Protein AF-A0A288W2K5-F1 (afdb_monomer)

Solvent-accessible surface area (backbone atoms only — not comparable to full-atom values): 3113 Å² total; per-residue (Å²): 132,83,52,72,72,50,51,54,48,15,49,61,72,24,53,43,76,44,97,86,71,52,74,46,70,47,72,69,47,30,53,54,42,45,51,59,60,75,72,45,93,60,74,78,72,78,82,76,131

Secondary structure (DSSP, 8-state):
---HHHHHHHHHHT-EEPTTS-EE--HHHHHHHHHHHHT-SS-------

Radius of gyration: 13.42 Å; Cα contacts (8 Å, |Δi|>4): 34; chains: 1; bounding box: 30×36×28 Å

pLDDT: mean 83.91, std 18.89, range [45.94, 98.25]

Mean predicted aligned error: 8.04 Å

Foldseek 3Di:
DDDPVQLVVLQVQQWDQDPVRDTDGDPVSSVVSSVVVVPPPPDPPPPDD

Nearest PDB structures (foldseek):
  7tdz-assembly1_l  TM=6.508E-01  e=3.085E+00  Xenopus laevis
  5i44-assembly4_I-2  TM=4.836E-01  e=2.335E+00  Bacillus subtilis subsp. subtilis str. 168
  5xga-assembly1_A  TM=3.369E-01  e=1.538E+00  Escherichia coli K-12
  7fsf-assembly1_A  TM=4.985E-01  e=4.368E+00  Thermotoga maritima MSB8
  7r5j-assembly1_C0  TM=5.912E-01  e=8.169E+00  Homo sapiens

Structure (mmCIF, N/CA/C/O backbone):
data_AF-A0A288W2K5-F1
#
_entry.id   AF-A0A288W2K5-F1
#
loop_
_atom_site.group_PDB
_atom_site.id
_atom_site.type_symbol
_atom_site.label_atom_id
_atom_site.label_alt_id
_atom_site.label_comp_id
_atom_site.label_asym_id
_atom_site.label_entity_id
_atom_site.label_seq_id
_atom_site.pdbx_PDB_ins_code
_atom_site.Cartn_x
_atom_site.Cartn_y
_atom_site.Cartn_z
_atom_site.occupancy
_atom_site.B_iso_or_equiv
_atom_site.auth_seq_id
_atom_site.auth_comp_id
_atom_site.auth_asym_id
_atom_site.auth_atom_id
_atom_site.pdbx_PDB_model_num
ATOM 1 N N . MET A 1 1 ? 9.318 2.995 -14.519 1.00 77.44 1 MET A N 1
ATOM 2 C CA . MET A 1 1 ? 7.875 3.301 -14.413 1.00 77.44 1 MET A CA 1
ATOM 3 C C . MET A 1 1 ? 7.159 2.016 -14.035 1.00 77.44 1 MET A C 1
ATOM 5 O O . MET A 1 1 ? 7.410 1.030 -14.724 1.00 77.44 1 MET A O 1
ATOM 9 N N . PRO A 1 2 ? 6.327 2.015 -12.981 1.00 83.88 2 PRO A N 1
ATOM 10 C CA . PRO A 1 2 ? 5.595 0.827 -12.553 1.00 83.88 2 PRO A CA 1
ATOM 11 C C . PRO A 1 2 ? 4.594 0.367 -13.618 1.00 83.88 2 PRO A C 1
ATOM 13 O O . PRO A 1 2 ? 4.007 1.184 -14.334 1.00 83.88 2 PRO A O 1
ATOM 16 N N . ARG A 1 3 ? 4.387 -0.941 -13.722 1.00 91.38 3 ARG A N 1
ATOM 17 C CA . ARG A 1 3 ? 3.330 -1.556 -14.532 1.00 91.38 3 ARG A CA 1
ATOM 18 C C . ARG A 1 3 ? 1.974 -1.399 -13.836 1.00 91.38 3 ARG A C 1
ATOM 20 O O . ARG A 1 3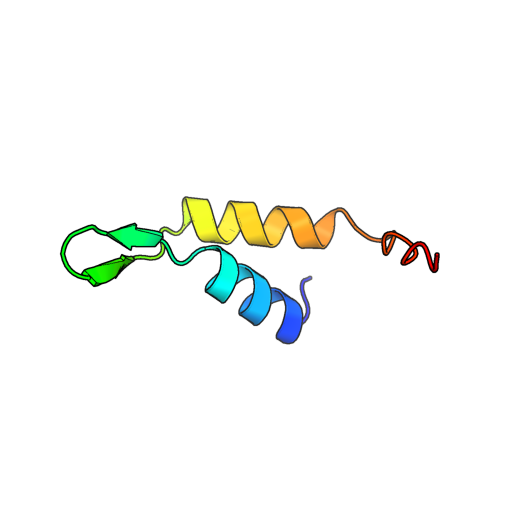 ? 1.901 -1.250 -12.624 1.00 91.38 3 ARG A O 1
ATOM 27 N N . HIS A 1 4 ? 0.876 -1.501 -14.587 1.00 93.06 4 HIS A N 1
ATOM 28 C CA . HIS A 1 4 ? -0.477 -1.376 -14.020 1.00 93.06 4 HIS A CA 1
ATOM 29 C C . HIS A 1 4 ? -0.739 -2.363 -12.870 1.00 93.06 4 HIS A C 1
ATOM 31 O O . HIS A 1 4 ? -1.247 -1.961 -11.830 1.00 93.06 4 HIS A O 1
ATOM 37 N N . TYR A 1 5 ? -0.306 -3.624 -12.997 1.00 93.25 5 TYR A N 1
ATOM 38 C CA . TYR A 1 5 ? -0.484 -4.614 -11.925 1.00 93.25 5 TYR A CA 1
ATOM 39 C C . TYR A 1 5 ? 0.321 -4.277 -10.654 1.00 93.25 5 TYR A C 1
ATOM 41 O O . TYR A 1 5 ? -0.058 -4.671 -9.552 1.00 93.25 5 TYR A O 1
ATOM 49 N N . GLU A 1 6 ? 1.421 -3.533 -10.792 1.00 92.38 6 GLU A N 1
ATOM 50 C CA . GLU A 1 6 ? 2.255 -3.066 -9.680 1.00 92.38 6 GLU A CA 1
ATOM 51 C C . GLU A 1 6 ? 1.573 -1.909 -8.955 1.00 92.38 6 GLU A C 1
ATOM 53 O O . GLU A 1 6 ? 1.516 -1.890 -7.728 1.00 92.38 6 GLU A O 1
ATOM 58 N N . ILE A 1 7 ? 0.972 -0.993 -9.717 1.00 93.88 7 ILE A N 1
ATOM 59 C CA . ILE A 1 7 ? 0.152 0.102 -9.189 1.00 93.88 7 ILE A CA 1
ATOM 60 C C . ILE A 1 7 ? -1.037 -0.460 -8.399 1.00 93.88 7 ILE A C 1
ATOM 62 O O . ILE A 1 7 ? -1.251 -0.061 -7.253 1.00 93.88 7 ILE A O 1
ATOM 66 N N . ASP A 1 8 ? -1.762 -1.431 -8.961 1.00 96.00 8 ASP A N 1
ATOM 67 C CA . ASP A 1 8 ? -2.903 -2.072 -8.293 1.00 96.00 8 ASP A CA 1
ATOM 68 C C . ASP A 1 8 ? -2.489 -2.808 -7.012 1.00 96.00 8 ASP A C 1
ATOM 70 O O . ASP A 1 8 ? -3.201 -2.771 -6.001 1.00 96.00 8 ASP A O 1
ATOM 74 N N . SER A 1 9 ? -1.326 -3.463 -7.035 1.00 95.12 9 SER A N 1
ATOM 75 C CA . SER A 1 9 ? -0.778 -4.157 -5.867 1.00 95.12 9 SER A CA 1
ATOM 76 C C . SER A 1 9 ? -0.392 -3.168 -4.763 1.00 95.12 9 SER A C 1
ATOM 78 O O . SER A 1 9 ? -0.795 -3.357 -3.614 1.00 95.12 9 SER A O 1
ATOM 80 N N . ALA A 1 10 ? 0.307 -2.079 -5.106 1.00 95.44 10 ALA A N 1
ATOM 81 C CA . ALA A 1 10 ? 0.662 -1.017 -4.165 1.00 95.44 10 ALA A CA 1
ATOM 82 C C . ALA A 1 10 ? -0.581 -0.339 -3.571 1.00 95.44 10 ALA A C 1
ATOM 84 O O . ALA A 1 10 ? -0.636 -0.089 -2.365 1.00 95.44 10 ALA A O 1
ATOM 85 N N . TRP A 1 11 ? -1.611 -0.098 -4.390 1.00 96.31 11 TRP A N 1
ATOM 86 C CA . TRP A 1 11 ? -2.881 0.459 -3.929 1.00 96.31 11 TRP A CA 1
ATOM 87 C C . TRP A 1 11 ? -3.527 -0.436 -2.872 1.00 96.31 11 TRP A C 1
ATOM 89 O O . TRP A 1 11 ? -3.801 0.025 -1.763 1.00 96.31 11 TRP A O 1
ATOM 99 N N . ARG A 1 12 ? -3.698 -1.731 -3.163 1.00 97.06 12 ARG A N 1
ATOM 100 C CA . ARG A 1 12 ? -4.296 -2.693 -2.219 1.00 97.06 12 ARG A CA 1
ATOM 10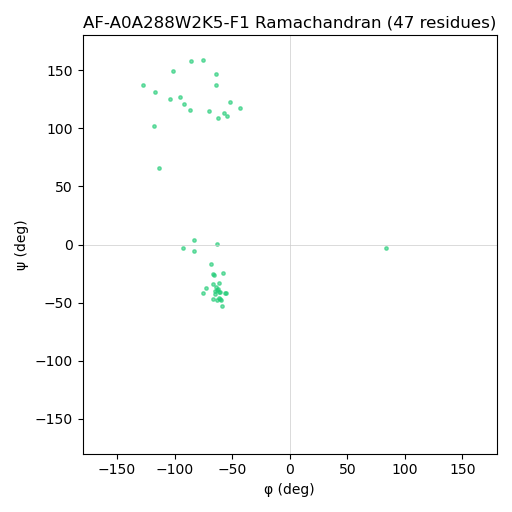1 C C . ARG A 1 12 ? -3.486 -2.820 -0.930 1.00 97.06 12 ARG A C 1
ATOM 103 O O . ARG A 1 12 ? -4.078 -2.857 0.145 1.00 97.06 12 ARG A O 1
ATOM 110 N N . ALA A 1 13 ? -2.158 -2.844 -1.033 1.00 96.38 13 ALA A N 1
ATOM 111 C CA . ALA A 1 13 ? -1.258 -2.909 0.119 1.00 96.38 13 ALA A CA 1
ATOM 112 C C . ALA A 1 13 ? -1.296 -1.639 0.989 1.00 96.38 13 ALA A C 1
ATOM 114 O O . ALA A 1 13 ? -1.017 -1.700 2.183 1.00 96.38 13 ALA A O 1
ATOM 115 N N . SER A 1 14 ? -1.662 -0.491 0.411 1.00 97.75 14 SER A N 1
ATOM 116 C CA . SER A 1 14 ? -1.759 0.787 1.127 1.00 97.75 14 SER A CA 1
ATOM 117 C C . SER A 1 14 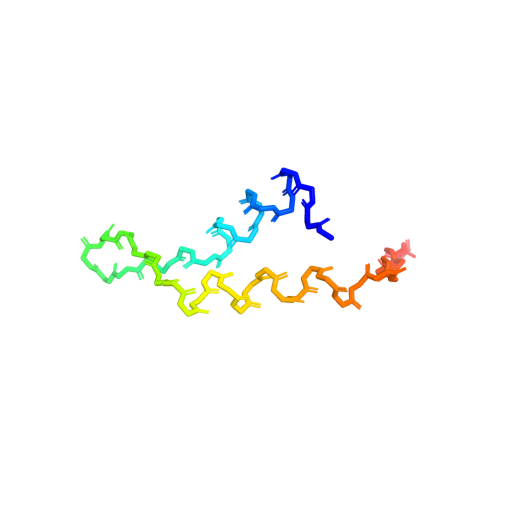? -3.084 0.999 1.874 1.00 97.75 14 SER A C 1
ATOM 119 O O . SER A 1 14 ? -3.225 1.988 2.597 1.00 97.75 14 SER A O 1
ATOM 121 N N . ILE A 1 15 ? -4.055 0.089 1.728 1.00 98.00 15 ILE A N 1
ATOM 122 C CA . ILE A 1 15 ? -5.351 0.186 2.406 1.00 98.00 15 ILE A CA 1
ATOM 123 C C . ILE A 1 15 ? -5.171 -0.062 3.905 1.00 98.00 15 ILE A C 1
ATOM 125 O O . ILE A 1 15 ? -4.887 -1.177 4.345 1.00 98.00 15 ILE A O 1
ATOM 129 N N . LYS A 1 16 ? -5.441 0.966 4.710 1.00 97.56 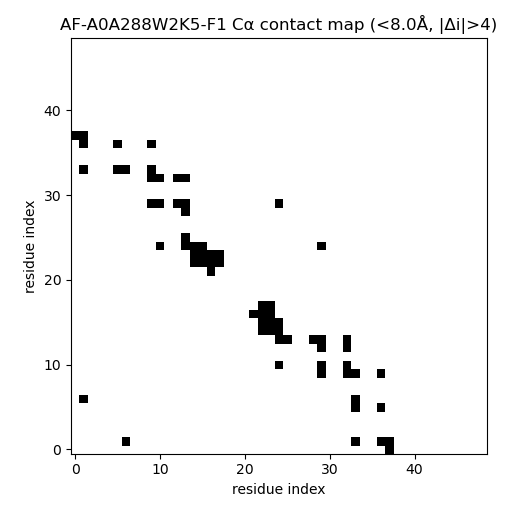16 LYS A N 1
ATOM 130 C CA . LYS A 1 16 ? -5.569 0.852 6.163 1.00 97.56 16 LYS A CA 1
ATOM 131 C C . LYS A 1 16 ? -7.039 0.686 6.537 1.00 97.56 16 LYS A C 1
ATOM 133 O O . LYS A 1 16 ? -7.879 1.496 6.147 1.00 97.56 16 LYS A O 1
ATOM 138 N N . ARG A 1 17 ? -7.344 -0.353 7.318 1.00 96.81 17 ARG A N 1
ATOM 139 C CA . ARG A 1 17 ? -8.663 -0.552 7.935 1.00 96.81 17 ARG A CA 1
ATOM 140 C C . ARG A 1 17 ? -8.680 0.083 9.318 1.00 96.81 17 ARG A C 1
ATOM 142 O O . ARG A 1 17 ? -7.867 -0.263 10.173 1.00 96.81 17 ARG A O 1
ATOM 149 N N . GLU A 1 18 ? -9.589 1.021 9.520 1.00 95.38 18 GLU A N 1
ATOM 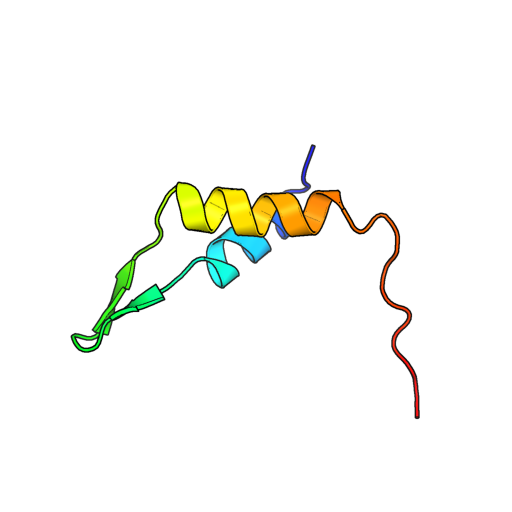150 C CA . GLU A 1 18 ? -9.828 1.662 10.808 1.00 95.38 18 GLU A CA 1
ATOM 151 C C . GLU A 1 18 ? -10.808 0.827 11.658 1.00 95.38 18 GLU A C 1
ATOM 153 O O . GLU A 1 18 ? -11.593 0.054 11.102 1.00 95.38 18 GLU A O 1
ATOM 158 N N . PRO A 1 19 ? -10.814 0.977 12.998 1.00 95.50 19 PRO A N 1
ATOM 159 C CA . PRO A 1 19 ? -11.697 0.205 13.883 1.00 95.50 19 PRO A CA 1
ATOM 160 C C . PRO A 1 19 ? -13.197 0.347 13.582 1.00 95.50 19 PRO A C 1
ATOM 162 O O . PRO A 1 19 ? -13.978 -0.541 13.899 1.00 95.50 19 PRO A O 1
ATOM 165 N N . ASN A 1 20 ? -13.604 1.450 12.949 1.00 96.44 20 ASN A N 1
ATOM 166 C CA . ASN A 1 20 ? -14.982 1.709 12.519 1.00 96.44 20 ASN A CA 1
ATOM 167 C C . ASN A 1 20 ? -15.339 1.057 11.163 1.00 96.44 20 ASN A C 1
ATOM 169 O O . ASN A 1 20 ? -16.423 1.296 10.638 1.00 96.44 20 ASN A O 1
ATOM 173 N N . GLY A 1 21 ? -14.429 0.283 10.563 1.00 95.75 21 GLY A N 1
ATOM 174 C CA . GLY A 1 21 ? -14.620 -0.357 9.260 1.00 95.75 21 GLY A CA 1
ATOM 175 C C . GLY A 1 21 ? -14.307 0.534 8.054 1.00 95.75 21 GLY A C 1
ATOM 176 O O . GLY A 1 21 ? -14.343 0.051 6.919 1.00 95.75 21 GLY A O 1
ATOM 177 N N . ARG A 1 22 ? -13.952 1.809 8.262 1.00 97.25 22 ARG A N 1
ATOM 178 C CA . ARG A 1 22 ? -13.499 2.694 7.186 1.00 97.25 22 ARG A CA 1
ATOM 179 C C . ARG A 1 22 ? -12.192 2.170 6.600 1.00 97.25 22 ARG A C 1
ATOM 181 O O . ARG A 1 22 ? -11.278 1.765 7.317 1.00 97.25 22 ARG A O 1
ATOM 188 N N . GLN A 1 23 ? -12.113 2.204 5.276 1.00 98.25 23 GLN A N 1
ATOM 189 C CA . GLN A 1 23 ? -10.887 1.949 4.535 1.00 98.25 23 GLN A CA 1
ATOM 190 C C . GLN A 1 23 ? -10.327 3.277 4.044 1.00 98.25 23 GLN A C 1
ATOM 192 O O . GLN A 1 23 ? -11.027 4.040 3.377 1.00 98.25 23 GLN A O 1
ATOM 197 N N . THR A 1 24 ? -9.072 3.538 4.388 1.00 97.69 24 THR A N 1
ATOM 198 C CA . THR A 1 24 ? -8.374 4.772 4.035 1.00 97.69 24 THR A CA 1
ATOM 199 C C . THR A 1 24 ? -7.059 4.421 3.353 1.00 97.69 24 THR A C 1
ATOM 201 O O . THR A 1 24 ? -6.335 3.531 3.795 1.00 97.69 24 THR A O 1
ATOM 204 N N . VAL A 1 25 ? -6.745 5.144 2.283 1.00 97.56 25 VAL A N 1
ATOM 205 C CA . VAL A 1 25 ? -5.425 5.160 1.651 1.00 97.56 25 VAL A CA 1
ATOM 206 C C . VAL A 1 25 ? -4.894 6.579 1.778 1.00 97.56 25 VAL A C 1
ATOM 208 O O . VAL A 1 25 ? -5.610 7.533 1.470 1.00 97.56 25 VAL A O 1
ATOM 211 N N . THR A 1 26 ? -3.656 6.731 2.242 1.00 97.62 26 THR A N 1
ATOM 212 C CA . THR A 1 26 ? -2.960 8.021 2.198 1.00 97.62 26 THR A CA 1
ATOM 213 C C . THR A 1 26 ? -1.985 8.033 1.032 1.00 97.62 26 THR A C 1
ATOM 215 O O . THR A 1 26 ? -1.422 6.998 0.669 1.00 97.62 26 THR A O 1
ATOM 218 N N . THR A 1 27 ? -1.752 9.213 0.457 1.00 97.44 27 THR A N 1
ATOM 219 C CA . THR A 1 27 ? -0.757 9.384 -0.609 1.00 97.44 27 THR A CA 1
ATOM 220 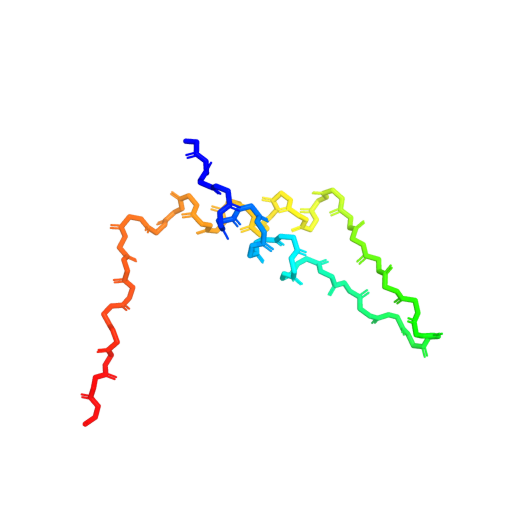C C . THR A 1 27 ? 0.623 8.905 -0.160 1.00 9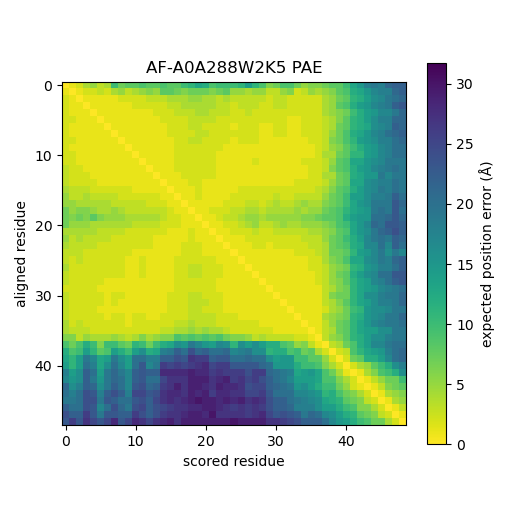7.44 27 THR A C 1
ATOM 222 O O . THR A 1 27 ? 1.299 8.212 -0.910 1.00 97.44 27 THR A O 1
ATOM 225 N N . GLU A 1 28 ? 1.018 9.207 1.079 1.00 97.69 28 GLU A N 1
ATOM 226 C CA . GLU A 1 28 ? 2.291 8.766 1.661 1.00 97.69 28 GLU A CA 1
ATOM 227 C C . GLU A 1 28 ? 2.405 7.236 1.730 1.00 97.69 28 GLU A C 1
ATOM 229 O O . GLU A 1 28 ? 3.412 6.672 1.296 1.00 97.69 28 GLU A O 1
ATOM 234 N N . ALA A 1 29 ? 1.364 6.546 2.212 1.00 96.75 29 ALA A N 1
ATOM 235 C CA . ALA A 1 29 ? 1.354 5.087 2.280 1.00 96.75 29 ALA A CA 1
ATOM 236 C C . ALA A 1 29 ? 1.399 4.464 0.880 1.00 96.75 29 ALA A C 1
ATOM 238 O O . ALA A 1 29 ? 2.153 3.520 0.649 1.00 96.75 29 ALA A O 1
ATOM 239 N N . PHE A 1 30 ? 0.638 5.013 -0.069 1.00 96.25 30 PHE A N 1
ATOM 240 C CA . PHE A 1 30 ? 0.634 4.542 -1.450 1.00 96.25 30 PHE A CA 1
ATOM 241 C C . PHE A 1 30 ? 2.000 4.721 -2.128 1.00 96.25 30 PHE A C 1
ATOM 243 O O . PHE A 1 30 ? 2.524 3.768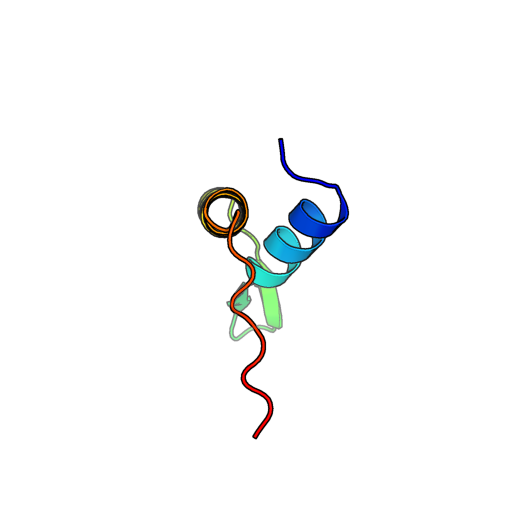 -2.703 1.00 96.25 30 PHE A O 1
ATOM 250 N N . VAL A 1 31 ? 2.616 5.902 -2.014 1.00 94.50 31 VAL A N 1
ATOM 251 C CA . VAL A 1 31 ? 3.952 6.173 -2.572 1.00 94.50 31 VAL A CA 1
ATOM 252 C C . VAL A 1 31 ? 5.011 5.283 -1.920 1.00 94.50 31 VAL A C 1
ATOM 254 O O . VAL A 1 31 ? 5.873 4.761 -2.625 1.00 94.50 31 VAL A O 1
ATOM 257 N N . SER A 1 32 ? 4.918 5.042 -0.608 1.00 94.94 32 SER A N 1
ATOM 258 C CA . SER A 1 32 ? 5.825 4.128 0.098 1.00 94.94 32 SER A CA 1
ATOM 259 C C . SER A 1 32 ? 5.715 2.698 -0.438 1.00 94.94 32 SER A C 1
ATOM 261 O O . SER A 1 32 ? 6.732 2.080 -0.739 1.00 94.94 32 SER A O 1
ATOM 263 N N . GLN A 1 33 ? 4.494 2.187 -0.634 1.00 95.12 33 GLN A N 1
ATOM 264 C CA . GLN A 1 33 ? 4.265 0.859 -1.220 1.00 95.12 33 GLN A CA 1
ATOM 265 C C . GLN A 1 33 ? 4.742 0.778 -2.677 1.00 95.12 33 GLN A C 1
ATOM 267 O O . GLN A 1 33 ? 5.353 -0.209 -3.080 1.00 95.12 33 GLN A O 1
ATOM 272 N N . LEU A 1 34 ? 4.524 1.833 -3.465 1.00 92.69 34 LEU A N 1
ATOM 273 C CA . LEU A 1 34 ? 4.974 1.894 -4.855 1.00 92.69 34 LEU A CA 1
ATOM 274 C C . LEU A 1 34 ? 6.509 1.931 -4.966 1.00 92.69 34 LEU A C 1
ATOM 276 O O . LEU A 1 34 ? 7.079 1.359 -5.897 1.00 92.69 34 LEU A O 1
ATOM 280 N N . ALA A 1 35 ? 7.188 2.572 -4.010 1.00 91.75 35 ALA A N 1
ATOM 281 C CA . ALA A 1 35 ? 8.646 2.609 -3.948 1.00 91.75 35 ALA A CA 1
ATOM 282 C C . ALA A 1 35 ? 9.251 1.213 -3.724 1.00 91.75 35 ALA A C 1
ATOM 284 O O . ALA A 1 35 ? 10.261 0.896 -4.348 1.00 91.75 35 ALA A O 1
ATOM 285 N N . LEU A 1 36 ? 8.609 0.352 -2.923 1.00 88.75 36 LEU A N 1
ATOM 286 C CA . LEU A 1 36 ? 9.073 -1.025 -2.683 1.00 88.75 36 LEU A CA 1
ATOM 287 C C . LEU A 1 36 ? 9.119 -1.866 -3.968 1.00 88.75 36 LEU A C 1
ATOM 289 O O . LEU A 1 36 ? 10.006 -2.703 -4.131 1.00 88.75 36 LEU A O 1
ATOM 293 N N . ILE A 1 37 ? 8.202 -1.617 -4.904 1.00 81.06 37 ILE A N 1
ATOM 294 C CA . ILE A 1 37 ? 8.137 -2.364 -6.165 1.00 81.06 37 ILE A CA 1
ATOM 295 C C . ILE A 1 37 ? 9.287 -1.973 -7.100 1.00 81.06 37 ILE A C 1
ATOM 297 O O . ILE A 1 37 ? 9.894 -2.831 -7.734 1.00 81.06 37 ILE A O 1
ATOM 301 N N . ASN A 1 38 ? 9.670 -0.693 -7.125 1.00 65.19 38 ASN A N 1
ATOM 302 C CA . ASN A 1 38 ? 10.779 -0.227 -7.961 1.00 65.19 38 ASN A CA 1
ATOM 303 C C . ASN A 1 38 ? 12.161 -0.747 -7.505 1.00 65.19 38 ASN A C 1
ATOM 305 O O . ASN A 1 38 ? 13.100 -0.702 -8.296 1.00 65.19 38 ASN A O 1
ATOM 309 N N . PHE A 1 39 ? 12.304 -1.252 -6.272 1.00 56.47 39 PHE A N 1
ATOM 310 C CA . PHE A 1 39 ? 13.583 -1.756 -5.745 1.00 56.47 39 PHE A CA 1
ATOM 311 C C . PHE A 1 39 ? 13.816 -3.260 -5.946 1.00 56.47 39 PHE A C 1
ATOM 313 O O . PHE A 1 39 ? 14.904 -3.751 -5.649 1.00 56.47 39 PHE A O 1
ATOM 320 N N . THR A 1 40 ? 12.857 -4.000 -6.507 1.00 53.16 40 THR A N 1
ATOM 321 C CA . THR A 1 40 ? 12.996 -5.446 -6.737 1.00 53.16 40 THR A CA 1
ATOM 322 C C . THR A 1 40 ? 13.045 -5.779 -8.228 1.00 53.16 40 THR A C 1
ATOM 324 O O . THR A 1 40 ? 12.231 -6.516 -8.764 1.00 53.16 40 THR A O 1
ATOM 327 N N . GLY A 1 41 ? 14.113 -5.336 -8.900 1.00 49.50 41 GLY A N 1
ATOM 328 C CA . GLY A 1 41 ? 14.623 -6.051 -10.084 1.00 49.50 41 GLY A CA 1
ATOM 329 C C . GLY A 1 41 ? 15.126 -7.471 -9.759 1.00 49.50 41 GLY A C 1
ATOM 330 O O . GLY A 1 41 ? 15.601 -8.182 -10.637 1.00 49.50 41 GLY A O 1
ATOM 331 N N . VAL A 1 42 ? 15.032 -7.884 -8.494 1.00 47.72 42 VAL A N 1
ATOM 332 C CA . VAL A 1 42 ? 15.265 -9.238 -8.015 1.00 47.72 42 VAL A CA 1
ATOM 333 C C . VAL A 1 42 ? 13.959 -9.729 -7.407 1.00 47.72 42 VAL A C 1
ATOM 335 O O . VAL A 1 42 ? 13.605 -9.369 -6.285 1.00 47.72 42 VAL A O 1
ATOM 338 N N . SER A 1 43 ? 13.239 -10.557 -8.161 1.00 46.62 43 SER A N 1
ATOM 339 C CA . SER A 1 43 ? 12.259 -11.473 -7.588 1.00 46.62 43 SER A CA 1
ATOM 340 C C . SER A 1 43 ? 12.961 -12.252 -6.471 1.00 46.62 43 SER A C 1
ATOM 342 O O . SER A 1 43 ? 13.971 -12.896 -6.771 1.00 46.62 43 SER A O 1
ATOM 344 N N . PRO A 1 44 ? 12.490 -12.245 -5.209 1.00 46.81 44 PRO A N 1
ATOM 345 C CA . PRO A 1 44 ? 12.956 -13.240 -4.263 1.00 46.81 44 PRO A CA 1
ATOM 346 C C . PRO A 1 44 ? 12.519 -14.580 -4.846 1.00 46.81 44 PRO A C 1
ATOM 348 O O . PRO A 1 44 ? 11.324 -14.867 -4.957 1.00 46.81 44 PRO A O 1
ATOM 351 N N . SER A 1 45 ? 13.496 -15.346 -5.334 1.00 52.56 45 SER A N 1
ATOM 352 C CA . SER A 1 45 ? 13.320 -16.736 -5.723 1.00 52.56 45 SER A CA 1
ATOM 353 C C . SER A 1 45 ? 12.478 -17.391 -4.642 1.00 52.56 45 SER A C 1
ATOM 355 O O . SER A 1 45 ? 12.879 -17.390 -3.477 1.00 52.56 45 SER A O 1
ATOM 357 N N . LYS A 1 46 ? 11.289 -17.879 -5.007 1.00 50.19 46 LYS A N 1
ATOM 358 C CA . LYS A 1 46 ? 10.510 -18.714 -4.103 1.00 50.19 46 LYS A CA 1
ATOM 359 C C . LYS A 1 46 ? 11.427 -19.859 -3.691 1.00 50.19 46 LYS A C 1
ATOM 361 O O . LYS A 1 46 ? 11.777 -20.675 -4.540 1.00 50.19 46 LYS A O 1
ATOM 366 N N . SER A 1 47 ? 11.842 -19.878 -2.428 1.00 45.94 47 SER A N 1
ATOM 367 C CA . SER A 1 47 ? 12.352 -21.094 -1.816 1.00 45.94 47 SER A CA 1
ATOM 368 C C . SER A 1 47 ? 11.240 -22.123 -1.950 1.00 45.94 47 SER A C 1
ATOM 370 O O . SER A 1 47 ? 10.132 -21.922 -1.452 1.00 45.94 47 SER A O 1
ATOM 372 N N . VAL A 1 48 ? 11.510 -23.142 -2.754 1.00 54.19 48 VAL A N 1
ATOM 373 C CA . VAL A 1 48 ? 10.747 -24.381 -2.769 1.00 54.19 48 VAL A CA 1
ATOM 374 C C . VAL A 1 48 ? 11.399 -25.229 -1.684 1.00 54.19 48 VAL A C 1
ATOM 376 O O . V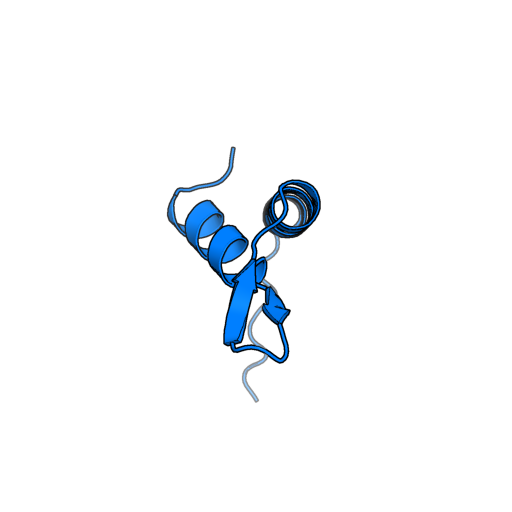AL A 1 48 ? 12.596 -25.498 -1.787 1.00 54.19 48 VAL A O 1
ATOM 379 N N . ASP A 1 49 ? 10.642 -25.528 -0.628 1.00 53.28 49 ASP A N 1
ATOM 380 C CA . ASP A 1 49 ? 10.972 -26.598 0.322 1.00 53.28 49 ASP A CA 1
ATOM 381 C C . ASP A 1 49 ? 10.953 -27.967 -0.379 1.00 53.28 49 ASP A C 1
ATOM 383 O O . ASP A 1 49 ? 10.080 -28.167 -1.262 1.00 53.28 49 ASP A O 1
#

Sequence (49 aa):
MPRHYEIDSAWRASIKREPNGRQTVTTEAFVSQLALINFTGVSPSKSVD

Organism: Escherichia coli (NCBI:txid562)